Protein AF-A0A2H1VND5-F1 (afdb_monomer)

Mean predicted aligned error: 6.07 Å

Sequence (92 aa):
LGHPVNCEKSGVRVIALCPSFTDTTILTGKVWDYHNEGFQRVMKEEVVLQKPETVGEAAVEIFKLANTSEVWVAKNDEPIKLVQVTYEEVTP

Secondary structure (DSSP, 8-state):
--SHHHHHHHS----EEEE-SBSSGGGGSGGGGG--HHHHHHHHHT---B-HHHHHHHHHHHHHHPPTT-EEEE-TTPPPEE----------

Radius of gyration: 16.58 Å; Cα contacts (8 Å, |Δi|>4): 113; chains: 1; bounding box: 29×43×44 Å

Foldseek 3Di:
DQDPVVCVVPVDADEAEAEDAEPDCVVVDCVVVPDDPVVVCCCVPPADHHYPVLSVVQVVVCVVPPHGPWYWYDGNSDHIDTDDDDDDPPDD

pLDDT: mean 88.34, std 12.77, range [43.22, 98.25]

Solvent-accessible surface area (backbone atoms only — not comparable to full-atom values): 5688 Å² total; per-residue (Å²): 115,28,50,64,74,49,21,73,75,67,75,51,74,33,69,46,79,47,70,49,65,49,69,49,79,81,72,74,50,75,78,67,75,78,62,52,72,70,54,54,48,45,55,71,76,73,50,43,76,22,54,56,64,60,51,50,53,47,51,56,50,48,67,74,70,58,55,55,54,40,41,33,36,40,47,61,80,46,82,73,40,78,63,82,82,75,82,74,85,78,75,131

Structure (mmCIF, N/CA/C/O backbone):
data_AF-A0A2H1VND5-F1
#
_entry.id   AF-A0A2H1VND5-F1
#
loop_
_atom_site.group_PDB
_atom_site.id
_atom_site.type_symbol
_atom_site.label_atom_id
_atom_site.label_alt_id
_atom_site.label_comp_id
_atom_site.label_asym_id
_atom_site.label_entity_id
_atom_site.label_seq_id
_atom_site.pdbx_PDB_ins_code
_atom_site.Cartn_x
_atom_site.Cartn_y
_atom_site.Cartn_z
_atom_site.occupancy
_atom_site.B_iso_or_equiv
_atom_site.auth_seq_id
_atom_site.auth_comp_id
_atom_site.auth_asym_id
_atom_site.auth_atom_id
_atom_site.pdbx_PDB_model_num
ATOM 1 N N . LEU A 1 1 ? -13.012 11.053 10.579 1.00 74.56 1 LEU A N 1
ATOM 2 C CA . LEU A 1 1 ? -13.177 9.666 11.078 1.00 74.56 1 LEU A CA 1
ATOM 3 C C . LEU A 1 1 ? -11.949 9.165 11.830 1.00 74.56 1 LEU A C 1
ATOM 5 O O . LEU A 1 1 ? -12.118 8.792 12.974 1.00 74.56 1 LEU A O 1
ATOM 9 N N . GLY A 1 2 ? -10.732 9.218 11.277 1.00 87.88 2 GLY A N 1
ATOM 10 C CA . GLY A 1 2 ? -9.557 8.629 11.945 1.00 87.88 2 GLY A CA 1
ATOM 11 C C . GLY A 1 2 ? -9.052 9.284 13.236 1.00 87.88 2 GLY A C 1
ATOM 12 O O . GLY A 1 2 ? -8.208 8.687 13.889 1.00 87.88 2 GLY A O 1
ATOM 13 N N . HIS A 1 3 ? -9.537 10.466 13.630 1.00 92.44 3 HIS A N 1
ATOM 14 C CA . HIS A 1 3 ? -9.098 11.144 14.861 1.00 92.44 3 HIS A CA 1
ATOM 15 C C . HIS A 1 3 ? -9.229 10.240 16.114 1.00 92.44 3 HIS A C 1
ATOM 17 O O . HIS A 1 3 ? -10.270 9.585 16.243 1.00 92.44 3 HIS A O 1
ATOM 23 N N . PRO A 1 4 ? -8.268 10.253 17.066 1.00 94.62 4 PRO A N 1
ATOM 24 C CA . PRO A 1 4 ? -8.272 9.390 18.257 1.00 94.62 4 PRO A CA 1
ATOM 25 C C . PRO A 1 4 ? -9.595 9.357 19.028 1.00 94.62 4 PRO A C 1
ATOM 27 O O . PRO A 1 4 ? -10.127 8.283 19.282 1.00 94.62 4 PRO A O 1
ATOM 30 N N . VAL A 1 5 ? -10.210 10.520 19.264 1.00 96.38 5 VAL A N 1
ATOM 31 C CA . VAL A 1 5 ? -11.526 10.634 19.934 1.00 96.38 5 VAL A CA 1
ATOM 32 C C . VAL A 1 5 ? -12.626 9.799 19.261 1.00 96.38 5 VAL A C 1
ATOM 34 O O . VAL A 1 5 ? -13.508 9.272 19.935 1.00 96.38 5 VAL A O 1
ATOM 37 N N . ASN A 1 6 ? -12.615 9.668 17.932 1.00 95.81 6 ASN A N 1
ATOM 38 C CA . ASN A 1 6 ? -13.604 8.843 17.235 1.00 95.81 6 ASN A CA 1
ATOM 39 C C . ASN A 1 6 ? -13.273 7.353 17.357 1.00 95.81 6 ASN A C 1
ATOM 41 O O . ASN A 1 6 ? -14.186 6.536 17.470 1.00 95.81 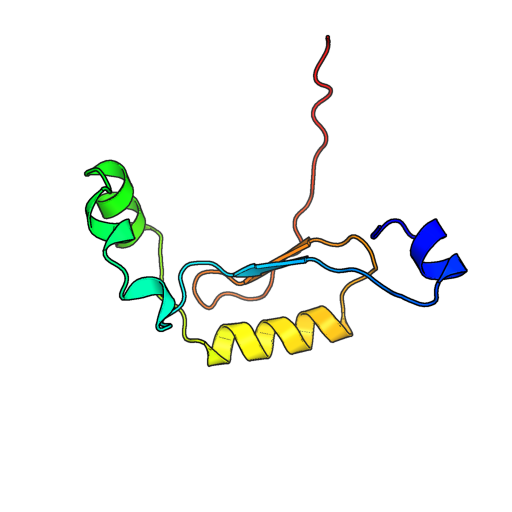6 ASN A O 1
ATOM 45 N N . CYS A 1 7 ? -11.984 7.006 17.353 1.00 95.69 7 CYS A N 1
ATOM 46 C CA . CYS A 1 7 ? -11.520 5.639 17.571 1.00 95.69 7 CYS A CA 1
ATOM 47 C C . CYS A 1 7 ? -11.891 5.157 18.980 1.00 95.69 7 CYS A C 1
ATOM 49 O O . CYS A 1 7 ? -12.443 4.073 19.116 1.00 95.69 7 CYS A O 1
ATOM 51 N N . GLU A 1 8 ? -11.684 5.979 20.012 1.00 96.69 8 GLU A N 1
ATOM 52 C CA . GLU A 1 8 ? -12.068 5.667 21.397 1.00 96.69 8 GLU A CA 1
ATOM 53 C C . GLU A 1 8 ? -13.575 5.436 21.544 1.00 96.69 8 GLU A C 1
ATOM 55 O O . GLU A 1 8 ? -14.003 4.494 22.204 1.00 96.69 8 GLU A O 1
ATOM 60 N N . LYS A 1 9 ? -14.395 6.270 20.892 1.00 96.94 9 LYS A N 1
ATOM 61 C CA . LYS A 1 9 ? -15.859 6.161 20.961 1.00 96.94 9 LYS A CA 1
ATOM 62 C C . LYS A 1 9 ? -16.424 4.962 20.200 1.00 96.94 9 LYS A C 1
ATOM 64 O O . LYS A 1 9 ? -17.446 4.423 20.609 1.00 96.94 9 LYS A O 1
ATOM 69 N N . SER A 1 10 ? -15.820 4.593 19.072 1.00 96.50 10 SER A N 1
ATOM 70 C CA . SER A 1 10 ? -16.358 3.557 18.173 1.00 96.50 10 SER A CA 1
ATOM 71 C C . SER A 1 10 ? -15.672 2.199 18.305 1.00 96.50 10 SER A C 1
ATOM 73 O O . SER A 1 10 ? -16.218 1.201 17.845 1.00 96.50 10 SER A O 1
ATOM 75 N N . GLY A 1 11 ? -14.463 2.155 18.869 1.00 95.62 11 GLY A N 1
ATOM 76 C CA . GLY A 1 11 ? -13.573 0.997 18.787 1.00 95.62 11 GLY A CA 1
ATOM 77 C C . GLY A 1 11 ? -12.997 0.754 17.385 1.00 95.62 11 GLY A C 1
ATOM 78 O O . GLY A 1 11 ? -12.305 -0.241 17.178 1.00 95.62 11 GLY A O 1
ATOM 79 N N . VAL A 1 12 ? -13.266 1.637 16.412 1.00 95.94 12 VAL A N 1
ATOM 80 C CA . VAL A 1 12 ? -12.822 1.497 15.020 1.00 95.94 12 VAL A CA 1
ATOM 81 C C . VAL A 1 12 ? -11.647 2.430 14.746 1.00 95.94 12 VAL A C 1
ATOM 83 O O . VAL A 1 12 ? -11.789 3.654 14.718 1.00 95.94 12 VAL A O 1
ATOM 86 N N . ARG A 1 13 ? -10.483 1.835 14.474 1.00 95.25 13 ARG A N 1
ATOM 87 C CA . ARG A 1 13 ? -9.292 2.536 13.986 1.00 95.25 13 ARG A CA 1
ATOM 88 C C . ARG A 1 13 ? -9.373 2.731 12.472 1.00 95.25 13 ARG A C 1
ATOM 90 O O . ARG A 1 13 ? -9.713 1.801 11.746 1.00 95.25 13 ARG A O 1
ATOM 97 N N . VAL A 1 14 ? -9.006 3.922 11.998 1.00 96.25 14 VAL A N 1
ATOM 98 C CA . VAL A 1 14 ? -8.932 4.238 10.561 1.00 96.25 14 VAL A CA 1
ATOM 99 C C . VAL A 1 14 ? -7.500 4.602 10.203 1.00 96.25 14 VAL A C 1
ATOM 101 O O . VAL A 1 14 ? -6.912 5.466 10.848 1.00 96.25 14 VAL A O 1
ATOM 104 N N . ILE A 1 15 ? -6.972 3.966 9.164 1.00 96.12 15 ILE A N 1
ATOM 105 C CA . ILE A 1 15 ? -5.623 4.170 8.625 1.00 96.12 15 ILE A CA 1
ATOM 106 C C . ILE A 1 15 ? -5.713 4.350 7.112 1.00 96.12 15 ILE A C 1
ATOM 108 O O . ILE A 1 15 ? -6.639 3.824 6.490 1.00 96.12 15 ILE A O 1
ATOM 112 N N . ALA A 1 16 ? -4.763 5.071 6.524 1.00 95.81 16 ALA A N 1
ATOM 113 C CA . ALA A 1 16 ? -4.651 5.192 5.076 1.00 95.81 16 ALA A CA 1
ATOM 114 C C . ALA A 1 16 ? -3.341 4.572 4.584 1.00 95.81 16 ALA A C 1
ATOM 116 O O . ALA A 1 16 ? -2.266 4.872 5.099 1.00 95.81 16 ALA A O 1
ATOM 117 N N . LEU A 1 17 ? -3.447 3.735 3.556 1.00 96.69 17 LEU A N 1
ATOM 118 C CA . LEU A 1 17 ? -2.324 3.205 2.791 1.00 96.69 17 LEU A CA 1
ATOM 119 C C . LEU A 1 17 ? -2.380 3.819 1.391 1.00 96.69 17 LEU A C 1
ATOM 121 O O . LEU A 1 17 ? -3.394 3.707 0.705 1.00 96.69 17 LEU A O 1
ATOM 125 N N . CYS A 1 18 ? -1.288 4.454 0.979 1.00 95.81 18 CYS A N 1
ATOM 126 C CA . CYS A 1 18 ? -1.091 4.999 -0.355 1.00 95.81 18 CYS A CA 1
ATOM 127 C C . CYS A 1 18 ? -0.039 4.155 -1.096 1.00 95.81 18 CYS A C 1
ATOM 129 O O . CYS A 1 18 ? 1.164 4.369 -0.907 1.00 95.81 18 CYS A O 1
ATOM 131 N N . PRO A 1 19 ? -0.459 3.162 -1.898 1.00 96.19 19 PRO A N 1
ATOM 132 C CA . PRO A 1 19 ? 0.456 2.430 -2.756 1.00 96.19 19 PRO A CA 1
ATOM 133 C C . PRO A 1 19 ? 0.828 3.274 -3.981 1.00 96.19 19 PRO A C 1
ATOM 135 O O . PRO A 1 19 ? -0.014 3.958 -4.565 1.00 96.19 19 PRO A O 1
ATOM 138 N N . SER A 1 20 ? 2.095 3.214 -4.388 1.00 93.81 20 SER A N 1
ATOM 139 C CA . SER A 1 20 ? 2.531 3.730 -5.692 1.00 93.81 20 SER A CA 1
ATOM 140 C C . SER A 1 20 ? 2.112 2.788 -6.835 1.00 93.81 20 SER A C 1
ATOM 142 O O . SER A 1 20 ? 1.338 1.848 -6.639 1.00 93.81 20 SER A O 1
ATOM 144 N N . PHE A 1 21 ? 2.616 3.020 -8.048 1.00 93.25 21 PHE A N 1
ATOM 145 C CA . PHE A 1 21 ? 2.305 2.183 -9.207 1.00 93.25 21 PHE A CA 1
ATOM 146 C C . PHE A 1 21 ? 2.612 0.717 -8.914 1.00 93.25 21 PHE A C 1
ATOM 148 O O . PHE A 1 21 ? 3.715 0.378 -8.489 1.00 93.25 21 PHE A O 1
ATOM 155 N N . THR A 1 22 ? 1.602 -0.125 -9.107 1.00 94.44 22 THR A N 1
ATOM 156 C CA . THR A 1 22 ? 1.621 -1.547 -8.763 1.00 94.44 22 THR A CA 1
ATOM 157 C C . THR A 1 22 ? 1.097 -2.342 -9.943 1.00 94.44 22 THR A C 1
ATOM 159 O O . THR A 1 22 ? 0.066 -1.966 -10.510 1.00 94.44 22 THR A O 1
ATOM 162 N N . ASP A 1 23 ? 1.791 -3.423 -10.299 1.00 93.88 23 ASP A N 1
ATOM 163 C CA . ASP A 1 23 ? 1.451 -4.298 -11.422 1.00 93.88 23 ASP A CA 1
ATOM 164 C C . ASP A 1 23 ? 0.155 -5.070 -11.144 1.00 93.88 23 ASP A C 1
ATOM 166 O O . ASP A 1 23 ? 0.139 -6.200 -10.662 1.00 93.88 23 ASP A O 1
ATOM 170 N N . THR A 1 24 ? -0.969 -4.404 -11.379 1.00 93.00 24 THR A N 1
ATOM 171 C CA . THR A 1 24 ? -2.316 -4.939 -11.199 1.00 93.00 24 THR A CA 1
ATOM 172 C C . THR A 1 24 ? -3.137 -4.662 -12.446 1.00 93.00 24 THR A C 1
ATOM 174 O O . THR A 1 24 ? -2.797 -3.827 -13.289 1.00 93.00 24 THR A O 1
ATOM 177 N N . THR A 1 25 ? -4.306 -5.291 -12.533 1.00 92.44 25 THR A N 1
ATOM 178 C CA . THR A 1 25 ? -5.241 -5.069 -13.639 1.00 92.44 25 THR A CA 1
ATOM 179 C C . THR A 1 25 ? -5.720 -3.615 -13.753 1.00 92.44 25 THR A C 1
ATOM 181 O O . THR A 1 25 ? -6.165 -3.227 -14.833 1.00 92.44 25 THR A O 1
ATOM 184 N N . ILE A 1 26 ? -5.565 -2.772 -12.718 1.00 88.88 26 ILE A N 1
ATOM 185 C CA . ILE A 1 26 ? -5.888 -1.333 -12.787 1.00 88.88 26 ILE A CA 1
ATOM 186 C C . ILE A 1 26 ? -5.065 -0.605 -13.864 1.00 88.88 26 ILE A C 1
ATOM 188 O O . ILE A 1 26 ? -5.541 0.354 -14.476 1.00 88.88 26 ILE A O 1
ATOM 192 N N . LEU A 1 27 ? -3.849 -1.089 -14.149 1.00 84.69 27 LEU A N 1
ATOM 193 C CA . LEU A 1 27 ? -2.955 -0.495 -15.141 1.00 84.69 27 LEU A CA 1
ATOM 194 C C . LEU A 1 27 ? -3.306 -0.877 -16.584 1.00 84.69 27 LEU A C 1
ATOM 196 O O . LEU A 1 27 ? -2.758 -0.312 -17.521 1.00 84.69 27 LEU A O 1
ATOM 200 N N . THR A 1 28 ? -4.257 -1.790 -16.789 1.00 81.88 28 THR A N 1
ATOM 201 C CA . THR A 1 28 ? -4.652 -2.251 -18.134 1.00 81.88 28 THR A CA 1
ATOM 202 C C . THR A 1 28 ? -5.692 -1.349 -18.816 1.00 81.88 28 THR A C 1
ATOM 204 O O . THR A 1 28 ? -6.066 -1.580 -19.966 1.00 81.88 28 THR A O 1
ATOM 207 N N . GLY A 1 29 ? -6.187 -0.318 -18.123 1.00 76.50 29 GLY A N 1
ATOM 208 C CA . GLY A 1 29 ? -7.182 0.615 -18.653 1.00 76.50 29 GLY A CA 1
ATOM 209 C C . GLY A 1 29 ? -6.617 1.629 -19.657 1.00 76.50 29 GLY A C 1
ATOM 210 O O . GLY A 1 29 ? -5.482 2.068 -19.548 1.00 76.50 29 GLY A O 1
ATOM 211 N N . LYS A 1 30 ? -7.454 2.116 -20.580 1.00 68.31 30 LYS A N 1
ATOM 212 C CA . LYS A 1 30 ? -7.095 3.182 -21.547 1.00 68.31 30 LYS A CA 1
ATOM 213 C C . LYS A 1 30 ? -6.904 4.572 -20.925 1.00 68.31 30 LYS A C 1
ATOM 215 O O . LYS A 1 30 ? -6.586 5.533 -21.615 1.00 68.31 30 LYS A O 1
ATOM 220 N N . VAL A 1 31 ? -7.125 4.708 -19.616 1.00 66.56 31 VAL A N 1
ATOM 221 C CA . VAL A 1 31 ? -6.911 5.968 -18.880 1.00 66.56 31 VAL A CA 1
ATOM 222 C C . VAL A 1 31 ? -5.442 6.396 -18.961 1.00 66.56 31 VAL A C 1
ATOM 224 O O . VAL A 1 31 ? -5.146 7.586 -18.876 1.00 66.56 31 VAL A O 1
ATOM 227 N N . TRP A 1 32 ? -4.531 5.449 -19.214 1.00 67.88 32 TRP A N 1
ATOM 228 C CA . TRP A 1 32 ? -3.107 5.729 -19.344 1.00 67.88 32 TRP A CA 1
ATOM 229 C C . TRP A 1 32 ? -2.705 6.373 -20.682 1.00 67.88 32 TRP A C 1
ATOM 231 O O . TRP A 1 32 ? -1.632 6.969 -20.762 1.00 67.88 32 TRP A O 1
ATOM 241 N N . ASP A 1 33 ? -3.586 6.367 -21.685 1.00 67.19 33 ASP A N 1
ATOM 242 C CA . ASP A 1 33 ? -3.297 6.885 -23.030 1.00 67.19 33 ASP A CA 1
ATOM 243 C C . ASP A 1 33 ? -3.322 8.427 -23.106 1.00 67.19 33 ASP A C 1
ATOM 245 O O . ASP A 1 33 ? -2.825 9.012 -24.066 1.00 67.19 33 ASP A O 1
ATOM 249 N N . TYR A 1 34 ? -3.868 9.108 -22.089 1.00 66.38 34 TYR A N 1
ATOM 250 C CA . TYR A 1 34 ? -3.961 10.577 -22.023 1.00 66.38 34 TYR A CA 1
ATOM 251 C C . TYR A 1 34 ? -2.745 11.257 -21.378 1.00 66.38 34 TYR A C 1
ATOM 253 O O . TYR A 1 34 ? -2.742 12.473 -21.171 1.00 66.38 34 TYR A O 1
ATOM 261 N N . HIS A 1 35 ? -1.715 10.493 -21.027 1.00 74.75 35 HIS A N 1
ATOM 262 C CA . HIS A 1 35 ? -0.562 11.027 -20.319 1.00 74.75 35 HIS A CA 1
ATOM 263 C C . HIS A 1 35 ? 0.416 11.738 -21.255 1.00 74.75 35 HIS A C 1
ATOM 265 O O . HIS A 1 35 ? 0.803 11.219 -22.300 1.00 74.75 35 HIS A O 1
ATOM 271 N N . ASN A 1 36 ? 0.847 12.933 -20.850 1.00 81.94 36 ASN A N 1
ATOM 272 C CA . ASN A 1 36 ? 1.836 13.717 -21.583 1.00 81.94 36 ASN A CA 1
ATOM 273 C C . ASN A 1 36 ? 3.270 13.177 -21.390 1.00 81.94 36 ASN A C 1
ATOM 275 O O . ASN A 1 36 ? 3.527 12.301 -20.562 1.00 81.94 36 ASN A O 1
ATOM 279 N N . GLU A 1 37 ? 4.226 13.742 -22.131 1.00 85.12 37 GLU A N 1
ATOM 280 C CA . GLU A 1 37 ? 5.651 13.375 -22.057 1.00 85.12 37 GLU A CA 1
ATOM 281 C C . GLU A 1 37 ? 6.225 13.468 -20.634 1.00 85.12 37 GLU A C 1
ATOM 283 O O . GLU A 1 37 ? 7.062 12.654 -20.244 1.00 85.12 37 GLU A O 1
ATOM 288 N N . GLY A 1 38 ? 5.744 14.424 -19.832 1.00 83.38 38 GLY A N 1
ATOM 289 C CA . GLY A 1 38 ? 6.173 14.607 -18.446 1.00 83.38 38 GLY A CA 1
ATOM 290 C C . GLY A 1 38 ? 5.831 13.409 -17.564 1.00 83.38 38 GLY A C 1
ATOM 291 O O . GLY A 1 38 ? 6.685 12.940 -16.814 1.00 83.38 38 GLY A O 1
ATOM 292 N N . PHE A 1 39 ? 4.619 12.869 -17.695 1.00 84.44 39 PHE A N 1
ATOM 293 C CA . PHE A 1 39 ? 4.225 11.650 -16.989 1.00 84.44 39 PHE A CA 1
ATOM 294 C C . PHE A 1 39 ? 5.051 10.444 -17.441 1.00 84.44 39 PHE A C 1
ATOM 296 O O . PHE A 1 39 ? 5.536 9.692 -16.601 1.00 84.44 39 PHE A O 1
ATOM 303 N N . GLN A 1 40 ? 5.266 10.283 -18.751 1.00 83.75 40 GLN A N 1
ATOM 304 C CA . GLN A 1 40 ? 6.061 9.167 -19.276 1.00 83.75 40 GLN A CA 1
ATOM 305 C C . GLN A 1 40 ? 7.506 9.201 -18.768 1.00 83.75 40 GLN A C 1
ATOM 307 O O . GLN A 1 40 ? 8.078 8.160 -18.446 1.00 83.75 40 GLN A O 1
ATOM 312 N N . ARG A 1 41 ? 8.086 10.399 -18.634 1.00 88.12 41 ARG A N 1
ATOM 313 C CA . ARG A 1 41 ? 9.406 10.576 -18.026 1.00 88.12 41 ARG A CA 1
ATOM 314 C C . ARG A 1 41 ? 9.422 10.120 -16.566 1.00 88.12 41 ARG A C 1
ATOM 316 O O . ARG A 1 41 ? 10.264 9.303 -16.217 1.00 88.12 41 ARG A O 1
ATOM 323 N N . VAL A 1 42 ? 8.474 10.578 -15.744 1.00 87.19 42 VAL A N 1
ATOM 324 C CA . VAL A 1 42 ? 8.377 10.173 -14.326 1.00 87.19 42 VAL A CA 1
ATOM 325 C C . VAL A 1 42 ? 8.200 8.660 -14.198 1.00 87.19 42 VAL A C 1
ATOM 327 O O . VAL A 1 42 ? 8.899 8.025 -13.412 1.00 87.19 42 VAL A O 1
ATOM 330 N N . MET A 1 43 ? 7.329 8.062 -15.016 1.00 86.69 43 MET A N 1
ATOM 331 C CA . MET A 1 43 ? 7.128 6.610 -15.042 1.00 86.69 43 MET A CA 1
ATOM 332 C C . MET A 1 43 ? 8.406 5.836 -15.371 1.00 86.69 43 MET A C 1
ATOM 334 O O . MET A 1 43 ? 8.601 4.736 -14.867 1.00 86.69 43 MET A O 1
ATOM 338 N N . LYS A 1 44 ? 9.275 6.392 -16.218 1.00 86.19 44 LYS A N 1
ATOM 339 C CA . LYS A 1 44 ? 10.530 5.752 -16.617 1.00 86.19 44 LYS A CA 1
ATOM 340 C C . LYS A 1 44 ? 11.659 5.959 -15.605 1.00 86.19 44 LYS A C 1
ATOM 342 O O . LYS A 1 44 ? 12.492 5.072 -15.446 1.00 86.19 44 LYS A O 1
ATOM 347 N N . GLU A 1 45 ? 11.735 7.137 -14.994 1.00 90.06 45 GLU A N 1
ATOM 348 C CA . GLU A 1 45 ? 12.898 7.564 -14.206 1.00 90.06 45 GLU A CA 1
ATOM 349 C C . GLU A 1 45 ? 12.712 7.376 -12.696 1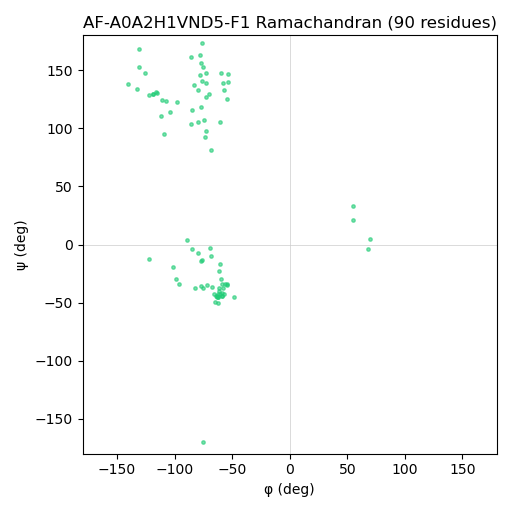.00 90.06 45 GLU A C 1
ATOM 351 O O . GLU A 1 45 ? 13.689 7.139 -11.991 1.00 90.06 45 GLU A O 1
ATOM 356 N N . GLU A 1 46 ? 11.479 7.461 -12.189 1.00 88.19 46 GLU A N 1
ATOM 357 C CA . GLU A 1 46 ? 11.210 7.552 -10.745 1.00 88.19 46 GLU A CA 1
ATOM 358 C C . GLU A 1 46 ? 10.314 6.434 -10.197 1.00 88.19 46 GLU A C 1
ATOM 360 O O . GLU A 1 46 ? 10.176 6.289 -8.975 1.00 88.19 46 GLU A O 1
ATOM 365 N N . VAL A 1 47 ? 9.677 5.661 -11.077 1.00 89.56 47 VAL A N 1
ATOM 366 C CA . VAL A 1 47 ? 8.695 4.642 -10.706 1.00 89.56 47 VAL A CA 1
ATOM 367 C C . VAL A 1 47 ? 9.285 3.252 -10.890 1.00 89.56 47 VAL A C 1
ATOM 369 O O . VAL A 1 47 ? 9.680 2.862 -11.985 1.00 89.56 47 VAL A O 1
ATOM 372 N N . VAL A 1 48 ? 9.275 2.473 -9.812 1.00 93.88 48 VAL A N 1
ATOM 373 C CA . VAL A 1 48 ? 9.425 1.020 -9.888 1.00 93.88 48 VAL A CA 1
ATOM 374 C C . VAL A 1 48 ? 8.028 0.426 -9.826 1.00 93.88 48 VAL A C 1
ATOM 376 O O . VAL A 1 48 ? 7.273 0.687 -8.886 1.00 93.88 48 VAL A O 1
ATOM 379 N N . LEU A 1 49 ? 7.674 -0.345 -10.854 1.00 93.44 49 LEU A N 1
ATOM 380 C CA . LEU A 1 49 ? 6.393 -1.030 -10.904 1.00 93.44 49 LEU A CA 1
ATOM 381 C C . LEU A 1 49 ? 6.415 -2.197 -9.909 1.00 93.44 49 LEU A C 1
ATOM 383 O O . LEU A 1 49 ? 6.955 -3.262 -10.202 1.00 93.44 49 LEU A O 1
ATOM 387 N N . GLN A 1 50 ? 5.859 -1.961 -8.724 1.00 95.38 50 GLN A N 1
ATOM 388 C CA . GLN A 1 50 ? 5.931 -2.906 -7.614 1.00 95.38 50 GLN A CA 1
ATOM 389 C C . GLN A 1 50 ? 4.954 -4.071 -7.798 1.00 95.38 50 GLN A C 1
ATOM 391 O O . GLN A 1 50 ? 3.925 -3.949 -8.474 1.00 95.38 50 GLN A O 1
ATOM 396 N N . LYS A 1 51 ? 5.248 -5.199 -7.154 1.00 95.81 51 LYS A N 1
ATOM 397 C CA . LYS A 1 51 ? 4.355 -6.359 -7.172 1.00 95.81 51 LYS A CA 1
ATOM 398 C C . LYS A 1 51 ? 3.176 -6.168 -6.208 1.00 95.81 51 LYS A C 1
ATOM 400 O O . LYS A 1 51 ? 3.361 -5.589 -5.133 1.00 95.81 51 LYS A O 1
ATOM 405 N N . PRO A 1 52 ? 1.976 -6.687 -6.525 1.00 96.50 52 PRO A N 1
ATOM 406 C CA . PRO A 1 52 ? 0.842 -6.671 -5.599 1.00 96.50 52 PRO A CA 1
ATOM 407 C C . PRO A 1 52 ? 1.159 -7.335 -4.258 1.00 96.50 52 PRO A C 1
ATOM 409 O O . PRO A 1 52 ? 0.680 -6.880 -3.222 1.00 96.50 52 PRO A O 1
ATOM 412 N N . GLU A 1 53 ? 1.992 -8.379 -4.267 1.00 97.25 53 GLU A N 1
ATOM 413 C CA . GLU A 1 53 ? 2.436 -9.074 -3.060 1.00 97.25 53 GLU A CA 1
ATOM 414 C C . GLU A 1 53 ? 3.234 -8.144 -2.139 1.00 97.25 53 GLU A C 1
ATOM 416 O O . GLU A 1 53 ? 2.946 -8.110 -0.944 1.00 97.25 53 GLU A O 1
ATOM 421 N N . THR A 1 54 ? 4.140 -7.318 -2.685 1.00 96.69 54 THR A N 1
ATOM 422 C CA . THR A 1 54 ? 4.897 -6.330 -1.896 1.00 96.69 54 THR A CA 1
ATOM 423 C C . THR A 1 54 ? 3.952 -5.358 -1.181 1.00 96.69 54 THR A C 1
ATOM 425 O O . THR A 1 54 ? 4.100 -5.086 0.010 1.00 96.69 54 THR A O 1
ATOM 428 N N . VAL A 1 55 ? 2.927 -4.857 -1.882 1.00 97.31 55 VAL A N 1
ATOM 429 C CA . VAL A 1 55 ? 1.919 -3.956 -1.290 1.00 97.31 55 VAL A CA 1
ATOM 430 C C . VAL A 1 55 ? 1.059 -4.680 -0.255 1.00 97.31 55 VAL A C 1
ATOM 432 O O . VAL A 1 55 ? 0.693 -4.094 0.763 1.00 97.31 55 VAL A O 1
ATOM 435 N N . GLY A 1 56 ? 0.736 -5.952 -0.492 1.00 97.62 56 GLY A N 1
ATOM 436 C CA . GLY A 1 56 ? 0.003 -6.788 0.455 1.00 97.62 56 GLY A CA 1
ATOM 437 C C . GLY A 1 56 ? 0.768 -6.987 1.764 1.00 97.62 56 GLY A C 1
ATOM 438 O O . GLY A 1 56 ? 0.196 -6.820 2.842 1.00 97.62 56 GLY A O 1
ATOM 439 N N . GLU A 1 57 ? 2.067 -7.275 1.687 1.00 97.94 57 GLU A N 1
ATOM 440 C CA . GLU A 1 57 ? 2.950 -7.380 2.853 1.00 97.94 57 GLU A CA 1
ATOM 441 C C . GLU A 1 57 ? 3.046 -6.047 3.605 1.00 97.94 57 GLU A C 1
ATOM 443 O O . GLU A 1 57 ? 2.847 -6.011 4.823 1.00 97.94 57 GLU A O 1
ATOM 448 N N . ALA A 1 58 ? 3.220 -4.940 2.876 1.00 97.56 58 ALA A N 1
ATOM 449 C CA . ALA A 1 58 ? 3.196 -3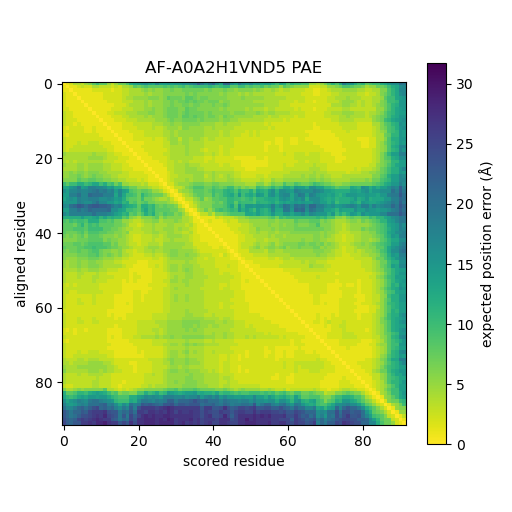.593 3.439 1.00 97.56 58 ALA A CA 1
ATOM 450 C C . ALA A 1 58 ? 1.873 -3.291 4.165 1.00 97.56 58 ALA A C 1
ATOM 452 O O . ALA A 1 58 ? 1.879 -2.751 5.270 1.00 97.56 58 ALA A O 1
ATOM 453 N N . ALA A 1 59 ? 0.728 -3.676 3.592 1.00 97.88 59 ALA A N 1
ATOM 454 C CA . ALA A 1 59 ? -0.577 -3.490 4.223 1.00 97.88 59 ALA A CA 1
ATOM 455 C C . ALA A 1 59 ? -0.690 -4.252 5.553 1.00 97.88 59 ALA A C 1
ATOM 457 O O . ALA A 1 59 ? -1.222 -3.715 6.527 1.00 97.88 59 ALA A O 1
ATOM 458 N N . VAL A 1 60 ? -0.162 -5.480 5.621 1.00 98.25 60 VAL A N 1
ATOM 459 C CA . VAL A 1 60 ? -0.124 -6.278 6.857 1.00 98.25 60 VAL A CA 1
ATOM 460 C C . VAL A 1 60 ? 0.776 -5.629 7.908 1.00 98.25 60 VAL A C 1
ATOM 462 O O . VAL A 1 60 ? 0.413 -5.593 9.086 1.00 98.25 60 VAL A O 1
ATOM 465 N N . GLU A 1 61 ? 1.939 -5.120 7.510 1.00 98.12 61 GLU A N 1
ATOM 466 C CA . GLU A 1 61 ? 2.863 -4.436 8.415 1.00 98.12 61 GLU A CA 1
ATOM 467 C C . GLU A 1 61 ? 2.254 -3.138 8.968 1.00 98.12 61 GLU A C 1
ATOM 469 O O . GLU A 1 61 ? 2.172 -2.960 10.185 1.00 98.12 61 GLU A O 1
ATOM 474 N N . ILE A 1 62 ? 1.710 -2.287 8.094 1.00 97.88 62 ILE A N 1
ATOM 475 C CA . ILE A 1 62 ? 1.020 -1.045 8.471 1.00 97.88 62 ILE A CA 1
ATOM 476 C C . ILE A 1 62 ? -0.165 -1.349 9.386 1.00 97.88 62 ILE A C 1
ATOM 478 O O . ILE A 1 62 ? -0.3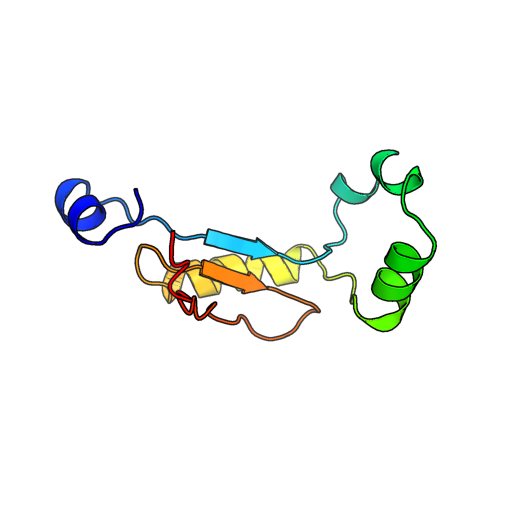68 -0.667 10.388 1.00 97.88 62 ILE A O 1
ATOM 482 N N . PHE A 1 63 ? -0.939 -2.400 9.104 1.00 97.19 63 PHE A N 1
ATOM 483 C CA . PHE A 1 63 ? -2.052 -2.782 9.968 1.00 97.19 63 PHE A CA 1
ATOM 484 C C . PHE A 1 63 ? -1.601 -3.069 11.408 1.00 97.19 63 PHE A C 1
ATOM 486 O O . PHE A 1 63 ? -2.317 -2.693 12.339 1.00 97.19 63 PHE A O 1
ATOM 493 N N . LYS A 1 64 ? -0.428 -3.691 11.593 1.00 97.56 64 LYS A N 1
ATOM 494 C CA . LYS A 1 64 ? 0.144 -4.013 12.912 1.00 97.56 64 LYS A CA 1
ATOM 495 C C . LYS A 1 64 ? 0.731 -2.794 13.626 1.00 97.56 64 LYS A C 1
ATOM 497 O O . LYS A 1 64 ? 0.622 -2.723 14.845 1.00 97.56 64 LYS A O 1
ATOM 502 N N . LEU A 1 65 ? 1.367 -1.880 12.891 1.00 96.56 65 LEU A N 1
ATOM 503 C CA . LEU A 1 65 ? 2.152 -0.783 13.468 1.00 96.56 65 LEU A CA 1
ATOM 504 C C . LEU A 1 65 ? 1.385 0.538 13.596 1.00 96.56 65 LEU A C 1
ATOM 506 O O . LEU A 1 65 ? 1.637 1.297 14.527 1.00 96.56 65 LEU A O 1
ATOM 510 N N . ALA A 1 66 ? 0.476 0.830 12.665 1.00 96.44 66 AL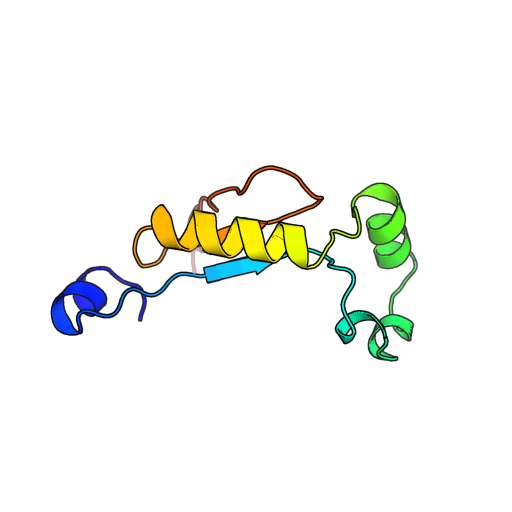A A N 1
ATOM 511 C CA . ALA A 1 66 ? -0.069 2.172 12.509 1.00 96.44 66 ALA A CA 1
ATOM 512 C C . ALA A 1 66 ? -1.040 2.572 13.627 1.00 96.44 66 ALA A C 1
ATOM 514 O O . ALA A 1 66 ? -1.955 1.824 13.988 1.00 96.44 66 ALA A O 1
ATOM 515 N N . ASN A 1 67 ? -0.940 3.811 14.090 1.00 95.75 67 ASN A N 1
ATOM 516 C CA . ASN A 1 67 ? -1.969 4.424 14.922 1.00 95.75 67 ASN A CA 1
ATOM 517 C C . ASN A 1 67 ? -3.160 4.886 14.074 1.00 95.75 67 ASN A C 1
ATOM 519 O O . ASN A 1 67 ? -3.091 5.013 12.851 1.00 95.75 67 ASN A O 1
ATOM 523 N N . THR A 1 68 ? -4.295 5.143 14.725 1.00 95.94 68 THR A N 1
ATOM 524 C CA . THR A 1 68 ? -5.439 5.754 14.034 1.00 95.94 68 THR A CA 1
ATOM 525 C C . THR A 1 68 ? -5.061 7.122 13.467 1.00 95.94 68 THR A C 1
ATOM 527 O O . THR A 1 68 ? -4.252 7.832 14.055 1.00 95.94 68 THR A O 1
ATOM 530 N N . SER A 1 69 ? -5.664 7.496 12.340 1.00 93.38 69 SER A N 1
ATOM 531 C CA . SER A 1 69 ? -5.379 8.688 11.521 1.00 93.38 69 SER A CA 1
ATOM 532 C C . SER A 1 69 ? -4.040 8.726 10.789 1.00 93.38 69 SER A C 1
ATOM 534 O O . SER A 1 69 ? -3.835 9.651 10.006 1.00 93.38 69 SER A O 1
ATOM 536 N N . GLU A 1 70 ? -3.159 7.743 10.969 1.00 95.12 70 GLU A N 1
ATOM 537 C CA . GLU A 1 70 ? -1.894 7.735 10.241 1.00 95.12 70 GLU A CA 1
ATOM 538 C C . GLU A 1 70 ? -2.073 7.390 8.759 1.00 95.12 70 GLU A C 1
ATOM 540 O O . GLU A 1 70 ? -2.944 6.604 8.361 1.00 95.12 70 GLU A O 1
ATOM 545 N N . VAL A 1 71 ? -1.197 7.983 7.948 1.00 95.12 71 VAL A N 1
ATOM 546 C CA . VAL A 1 71 ? -1.107 7.770 6.507 1.00 95.12 71 VAL A CA 1
ATOM 547 C C . VAL A 1 71 ? 0.268 7.200 6.199 1.00 95.12 71 VAL A C 1
ATOM 549 O O . VAL A 1 71 ? 1.283 7.757 6.611 1.00 95.12 71 VAL A O 1
ATOM 552 N N . TRP A 1 72 ? 0.298 6.103 5.457 1.00 97.06 72 TRP A N 1
ATOM 553 C CA . TRP A 1 72 ? 1.513 5.366 5.138 1.00 97.06 72 TRP A CA 1
ATOM 554 C C . TRP A 1 72 ? 1.658 5.190 3.630 1.00 97.06 72 TRP A C 1
ATOM 556 O O . TRP A 1 72 ? 0.665 5.058 2.913 1.00 97.06 72 TRP A O 1
ATOM 566 N N . VAL A 1 73 ? 2.899 5.178 3.148 1.00 97.19 73 VAL A N 1
ATOM 567 C CA . VAL A 1 73 ? 3.239 5.011 1.731 1.00 97.19 73 VAL A CA 1
ATOM 568 C C . VAL A 1 73 ? 4.010 3.712 1.532 1.00 97.19 73 VAL A C 1
ATOM 570 O O . VAL A 1 73 ? 5.002 3.473 2.220 1.00 97.19 73 VAL A O 1
ATOM 573 N N . ALA A 1 74 ? 3.570 2.918 0.554 1.00 97.19 74 ALA A N 1
ATOM 574 C CA . ALA A 1 74 ? 4.308 1.787 -0.005 1.00 97.19 74 ALA A CA 1
ATOM 575 C C . ALA A 1 74 ? 4.692 2.143 -1.448 1.00 97.19 74 ALA A C 1
ATOM 577 O O . ALA A 1 74 ? 3.826 2.314 -2.312 1.00 97.19 74 ALA A O 1
ATOM 578 N N . LYS A 1 75 ? 5.983 2.364 -1.701 1.00 95.50 75 LYS A N 1
ATOM 579 C CA . LYS A 1 75 ? 6.467 2.904 -2.976 1.00 95.50 75 LYS A CA 1
ATOM 580 C C . LYS A 1 75 ? 7.760 2.218 -3.388 1.00 95.50 75 LYS A C 1
ATOM 582 O O . LYS A 1 75 ? 8.657 2.069 -2.572 1.00 95.50 75 LYS A O 1
ATOM 587 N N . ASN A 1 76 ? 7.858 1.903 -4.677 1.00 93.88 76 ASN A N 1
ATOM 588 C CA . ASN A 1 76 ? 9.073 1.442 -5.343 1.00 93.88 76 ASN A CA 1
ATOM 589 C C . ASN A 1 76 ? 9.752 0.206 -4.713 1.00 93.88 76 ASN A C 1
ATOM 591 O O . ASN A 1 76 ? 10.975 0.117 -4.732 1.00 93.88 76 ASN A O 1
ATOM 595 N N . ASP A 1 77 ? 8.977 -0.719 -4.134 1.00 94.56 77 ASP A N 1
ATOM 596 C CA . ASP A 1 77 ? 9.493 -1.860 -3.351 1.00 94.56 77 ASP A CA 1
ATOM 597 C C . ASP A 1 77 ? 10.426 -1.452 -2.179 1.00 94.56 77 ASP A C 1
ATOM 599 O O . ASP A 1 77 ? 11.210 -2.256 -1.673 1.00 94.56 77 ASP A O 1
ATOM 603 N N . GLU A 1 78 ? 10.348 -0.200 -1.716 1.00 95.00 78 GLU A N 1
ATOM 604 C CA . GLU A 1 78 ? 11.060 0.283 -0.531 1.00 95.00 78 GLU A CA 1
ATOM 605 C C . GLU A 1 78 ? 10.269 -0.004 0.760 1.00 95.00 78 GLU A C 1
ATOM 607 O O . GLU A 1 78 ? 9.045 -0.177 0.716 1.00 95.00 78 GLU A O 1
ATOM 612 N N . PRO A 1 79 ? 10.928 0.020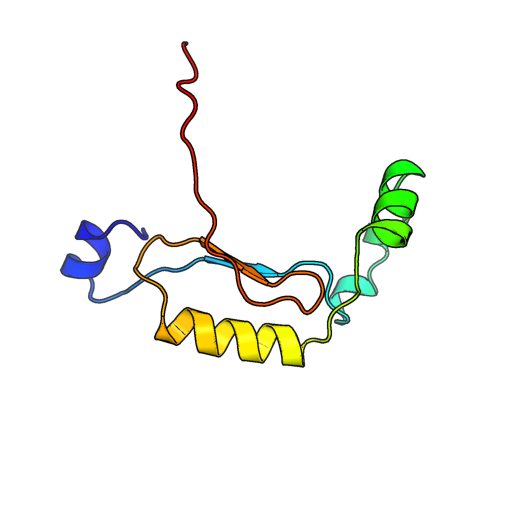 1.937 1.00 96.12 79 PRO A N 1
ATOM 613 C CA . PRO A 1 79 ? 10.239 -0.063 3.221 1.00 96.12 79 PRO A CA 1
ATOM 614 C C . PRO A 1 79 ? 9.136 0.993 3.376 1.00 96.12 79 PRO A C 1
ATOM 616 O O . PRO A 1 79 ? 9.276 2.128 2.907 1.00 96.12 79 PRO A O 1
ATOM 619 N N . ILE A 1 80 ? 8.064 0.628 4.086 1.00 97.00 80 ILE A N 1
ATOM 620 C CA . ILE A 1 80 ? 6.925 1.515 4.346 1.00 97.00 80 ILE A CA 1
ATOM 621 C C . ILE A 1 80 ? 7.360 2.801 5.055 1.00 97.00 80 ILE A C 1
ATOM 623 O O . ILE A 1 80 ? 8.184 2.792 5.971 1.00 97.00 80 ILE A O 1
ATOM 627 N N . LYS A 1 81 ? 6.783 3.931 4.641 1.00 96.7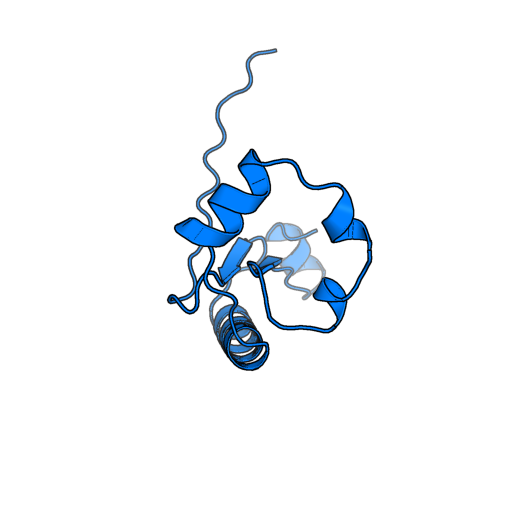5 81 LYS A N 1
ATOM 628 C CA . LYS A 1 81 ? 7.100 5.250 5.205 1.00 96.75 81 LYS A CA 1
AT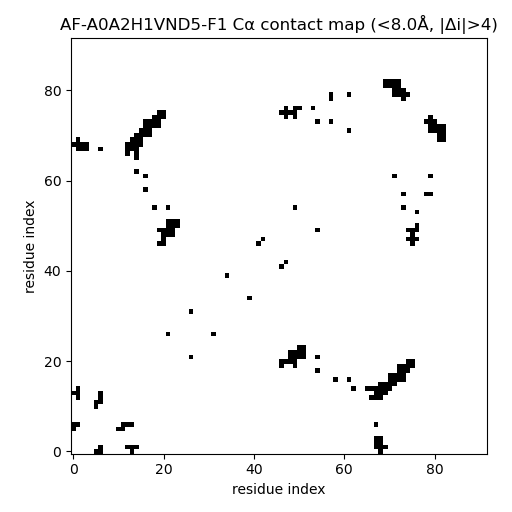OM 629 C C . LYS A 1 81 ? 5.847 5.905 5.764 1.00 96.75 81 LYS A C 1
ATOM 631 O O . LYS A 1 81 ? 4.840 6.014 5.065 1.00 96.75 81 LYS A O 1
ATOM 636 N N . LEU A 1 82 ? 5.925 6.369 7.009 1.00 95.69 82 LEU A N 1
ATOM 637 C CA . LEU A 1 82 ? 4.901 7.223 7.604 1.00 95.69 82 LEU A CA 1
ATOM 638 C C . LEU A 1 82 ? 4.952 8.602 6.936 1.00 95.69 82 LEU A C 1
ATOM 640 O O . LEU A 1 82 ? 6.017 9.217 6.845 1.00 95.69 82 LEU A O 1
ATOM 644 N N . VAL A 1 83 ? 3.803 9.100 6.488 1.00 92.75 83 VAL A N 1
ATOM 645 C CA . VAL A 1 83 ? 3.693 10.457 5.950 1.00 92.75 83 VAL A CA 1
ATOM 646 C C . VAL A 1 83 ? 3.682 11.444 7.109 1.00 92.75 83 VAL A C 1
ATOM 648 O O . VAL A 1 83 ? 2.771 11.443 7.936 1.00 92.75 83 VAL A O 1
ATOM 651 N N . GLN A 1 84 ? 4.677 12.324 7.144 1.00 83.25 84 GLN A N 1
ATOM 652 C CA . GLN A 1 84 ? 4.667 13.479 8.032 1.00 83.25 84 GLN A CA 1
ATOM 653 C C . GLN A 1 84 ? 3.911 14.613 7.343 1.00 83.25 84 GLN A C 1
ATOM 655 O O . GLN A 1 84 ? 4.422 15.239 6.418 1.00 83.25 84 GLN A O 1
ATOM 660 N N . VAL A 1 85 ? 2.670 14.853 7.765 1.00 67.25 85 VAL A N 1
ATOM 661 C CA . VAL A 1 85 ? 1.903 16.007 7.290 1.00 67.25 85 VAL A CA 1
ATOM 662 C C . VAL A 1 85 ? 2.369 17.234 8.066 1.00 67.25 85 VAL A C 1
ATOM 664 O O . VAL A 1 85 ? 2.038 17.396 9.240 1.00 67.25 85 VAL A O 1
ATOM 667 N N . THR A 1 86 ? 3.140 18.100 7.418 1.00 64.81 86 THR A N 1
ATOM 668 C CA . THR A 1 86 ? 3.379 19.458 7.908 1.00 64.81 86 THR A CA 1
ATOM 669 C C . THR A 1 86 ? 2.228 20.333 7.434 1.00 64.81 86 THR A C 1
ATOM 671 O O . THR A 1 86 ? 2.028 20.503 6.232 1.00 64.81 86 THR A O 1
ATOM 674 N N . TYR A 1 87 ? 1.443 20.867 8.366 1.00 58.19 87 TYR A N 1
ATOM 675 C CA . TYR A 1 87 ? 0.485 21.915 8.037 1.00 58.19 87 TYR A CA 1
ATOM 676 C C . TYR A 1 87 ? 1.275 23.206 7.822 1.00 58.19 87 TYR A C 1
ATOM 678 O O . TYR A 1 87 ? 1.790 23.777 8.780 1.00 58.19 87 TYR A O 1
ATOM 686 N N . GLU A 1 88 ? 1.404 23.646 6.574 1.00 57.25 88 GLU A N 1
ATOM 687 C CA . GLU A 1 88 ? 1.715 25.050 6.316 1.00 57.25 88 GLU A CA 1
ATOM 688 C C . GLU A 1 88 ? 0.445 25.851 6.620 1.00 57.25 88 GLU A C 1
ATOM 690 O O . GLU A 1 88 ? -0.644 25.502 6.152 1.00 57.25 88 GLU A O 1
ATOM 695 N N . GLU A 1 89 ? 0.556 26.882 7.460 1.00 48.31 89 GLU A N 1
ATOM 696 C CA . GLU A 1 89 ? -0.547 27.813 7.680 1.00 48.31 89 GLU A CA 1
ATOM 697 C C . GLU A 1 89 ? -0.880 28.484 6.347 1.00 48.31 89 GLU A C 1
ATOM 699 O O . GLU A 1 89 ? -0.153 29.351 5.863 1.00 48.31 89 GLU A O 1
ATOM 704 N N . VAL A 1 90 ? -1.991 28.077 5.737 1.00 53.81 90 VAL A N 1
ATOM 705 C CA . VAL A 1 90 ? -2.581 28.821 4.629 1.00 53.81 90 VAL A CA 1
ATOM 706 C C . VAL A 1 90 ? -3.222 30.055 5.257 1.00 53.81 90 VAL A C 1
ATOM 708 O O . VAL A 1 90 ? -4.344 29.994 5.762 1.00 53.81 90 VAL A O 1
ATOM 711 N N . THR A 1 91 ? -2.477 31.161 5.313 1.00 43.22 91 THR A N 1
ATOM 712 C CA . THR A 1 91 ? -3.047 32.467 5.659 1.00 43.22 91 THR A CA 1
ATOM 713 C C . THR A 1 91 ? -4.185 32.786 4.678 1.00 43.22 91 THR A C 1
ATOM 715 O O . THR A 1 91 ? -3.981 32.585 3.477 1.00 43.22 91 THR A O 1
ATOM 718 N N . PRO A 1 92 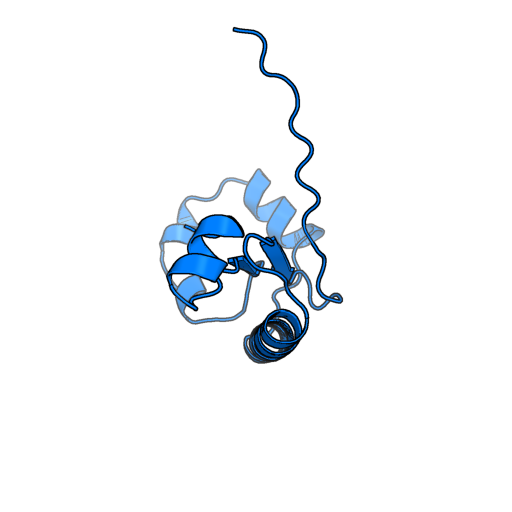? -5.361 33.227 5.167 1.00 57.88 92 PRO A N 1
ATOM 719 C CA . PRO A 1 92 ? -6.536 33.499 4.337 1.00 57.88 92 PRO A CA 1
ATOM 720 C C . PRO A 1 92 ? -6.320 34.594 3.288 1.00 57.88 92 PRO A C 1
ATOM 722 O O . PRO A 1 92 ? -5.480 35.495 3.521 1.00 57.88 92 PRO A O 1
#

Organism: Spodoptera frugiperda (NCBI:txid7108)

Nearest PDB structures (foldseek):
  2gdz-assembly1_A-2  TM=7.233E-01  e=1.833E-03  Homo sapiens
  3rj9-assembly3_E  TM=7.482E-01  e=4.094E-02  Scaptodrosophila lebanonensis
  1mg5-assembly1_B  TM=6.947E-01  e=2.730E-02  Drosophila melanogaster
  1a4u-assembly1_A  TM=6.880E-01  e=2.369E-01  Scaptodrosophila lebanonensis